Protein AF-A0AA50HA16-F1 (afdb_monomer_lite)

Organism: NCBI:txid1967501

Secondary structure (DSSP, 8-state):
--TT-S---S--EEEEEEETTTTEEEEEEEESSHHHHHHPPPPSSPEEPPTTSHHHHHHHHHHHHTTPPP----

Structure (mmCIF, N/CA/C/O backbone):
data_AF-A0AA50HA16-F1
#
_entry.id   AF-A0AA50HA16-F1
#
loop_
_atom_site.group_PDB
_atom_site.id
_atom_site.type_symbol
_atom_site.label_atom_id
_atom_site.label_alt_id
_atom_site.label_comp_id
_atom_site.label_asym_id
_atom_site.label_entity_id
_atom_site.label_seq_id
_atom_site.pdbx_PDB_ins_code
_atom_site.Cartn_x
_atom_site.Cartn_y
_atom_site.Cartn_z
_atom_site.occupancy
_atom_site.B_iso_or_equiv
_atom_site.auth_seq_id
_atom_site.auth_comp_id
_atom_site.auth_asym_id
_atom_site.auth_atom_id
_atom_site.pdbx_PDB_model_num
ATOM 1 N N . MET A 1 1 ? 28.762 -2.803 2.097 1.00 38.22 1 MET A N 1
ATOM 2 C CA . MET A 1 1 ? 28.340 -2.425 0.731 1.00 38.22 1 MET A CA 1
ATOM 3 C C . MET A 1 1 ? 27.368 -1.261 0.870 1.00 38.22 1 MET A C 1
ATOM 5 O O . MET A 1 1 ? 26.305 -1.446 1.440 1.00 38.22 1 MET A O 1
ATOM 9 N N . ASN A 1 2 ? 27.792 -0.048 0.516 1.00 32.84 2 ASN A N 1
ATOM 10 C CA . ASN A 1 2 ? 27.023 1.186 0.697 1.00 32.84 2 ASN A CA 1
ATOM 11 C C . ASN A 1 2 ? 26.275 1.445 -0.625 1.00 32.84 2 ASN A C 1
ATOM 13 O O . ASN A 1 2 ? 26.925 1.663 -1.644 1.00 32.84 2 ASN A O 1
ATOM 17 N N . THR A 1 3 ? 24.943 1.369 -0.644 1.00 47.88 3 THR A N 1
ATOM 18 C CA . THR A 1 3 ? 24.079 1.435 -1.851 1.00 47.88 3 THR A CA 1
ATOM 19 C C . THR A 1 3 ? 23.982 2.831 -2.483 1.00 47.88 3 THR A C 1
ATOM 21 O O . THR A 1 3 ? 23.100 3.098 -3.289 1.00 47.88 3 THR A O 1
ATOM 24 N N . ARG A 1 4 ? 24.893 3.749 -2.141 1.00 44.44 4 ARG A N 1
ATOM 25 C CA . ARG A 1 4 ? 24.811 5.174 -2.495 1.00 44.44 4 ARG A CA 1
ATOM 26 C C . ARG A 1 4 ? 25.263 5.511 -3.927 1.00 44.44 4 ARG A C 1
ATOM 28 O O . ARG A 1 4 ? 25.187 6.670 -4.315 1.00 44.44 4 ARG A O 1
ATOM 35 N N . TYR A 1 5 ? 25.727 4.525 -4.698 1.00 42.59 5 TYR A N 1
ATOM 36 C CA . TYR A 1 5 ? 26.151 4.685 -6.097 1.00 42.59 5 TYR A CA 1
ATOM 37 C C . TYR A 1 5 ? 25.353 3.772 -7.023 1.00 42.59 5 TYR A C 1
ATOM 39 O O . TYR A 1 5 ? 25.891 2.887 -7.683 1.00 42.59 5 TYR A O 1
ATOM 47 N N . SER A 1 6 ? 24.050 3.961 -7.061 1.00 50.91 6 SER A N 1
ATOM 48 C CA . SER A 1 6 ? 23.227 3.481 -8.162 1.00 50.91 6 SER A CA 1
ATOM 49 C C . SER A 1 6 ? 22.969 4.656 -9.105 1.00 50.91 6 SER A C 1
ATOM 51 O O . SER A 1 6 ? 22.939 5.815 -8.689 1.00 50.91 6 SER A O 1
ATOM 53 N N . ARG A 1 7 ? 22.745 4.387 -10.393 1.00 53.78 7 ARG A N 1
ATOM 54 C CA . ARG A 1 7 ? 22.248 5.393 -11.354 1.00 53.78 7 ARG A CA 1
ATOM 55 C C . ARG A 1 7 ? 20.773 5.770 -11.080 1.00 53.78 7 ARG A C 1
ATOM 57 O O . ARG A 1 7 ? 20.073 6.198 -11.990 1.00 53.78 7 ARG A O 1
ATOM 64 N N . GLN A 1 8 ? 20.304 5.573 -9.846 1.00 57.78 8 GLN A N 1
ATOM 65 C CA . GLN A 1 8 ? 18.921 5.718 -9.416 1.00 57.78 8 GLN A CA 1
ATOM 66 C C . GLN A 1 8 ? 18.554 7.194 -9.348 1.00 57.78 8 GLN A C 1
ATOM 68 O O . GLN A 1 8 ? 19.163 7.973 -8.617 1.00 57.78 8 GLN A O 1
ATOM 73 N N . THR A 1 9 ? 17.492 7.571 -10.049 1.00 59.28 9 THR A N 1
ATOM 74 C CA . THR A 1 9 ? 16.882 8.908 -9.987 1.00 59.28 9 THR A CA 1
ATOM 75 C C . THR A 1 9 ? 16.243 9.208 -8.621 1.00 59.28 9 THR A C 1
ATOM 77 O O . THR A 1 9 ? 15.757 10.314 -8.400 1.00 59.28 9 THR A O 1
ATOM 80 N N . GLY A 1 10 ? 16.227 8.226 -7.708 1.00 69.94 10 GLY A N 1
ATOM 81 C CA . GLY A 1 10 ? 15.551 8.275 -6.411 1.00 69.94 10 GLY A CA 1
ATOM 82 C C . GLY A 1 10 ? 14.053 7.960 -6.483 1.00 69.94 10 GLY A C 1
ATOM 83 O O . GLY A 1 10 ? 13.400 7.890 -5.444 1.00 69.94 10 GLY A O 1
ATOM 84 N N . TRP A 1 11 ? 13.511 7.747 -7.685 1.00 77.56 11 TRP A N 1
ATOM 85 C CA . TRP A 1 11 ? 12.105 7.424 -7.910 1.00 77.56 11 TRP A CA 1
ATOM 86 C C . TRP A 1 11 ? 11.920 5.919 -8.094 1.00 77.56 11 TRP A C 1
ATOM 88 O O . TRP A 1 11 ? 12.682 5.278 -8.811 1.00 77.56 11 TRP A O 1
ATOM 98 N N . VAL A 1 12 ? 10.893 5.368 -7.447 1.00 85.69 12 VAL A N 1
ATOM 99 C CA . VAL A 1 12 ? 10.533 3.947 -7.525 1.00 85.69 12 VAL A CA 1
ATOM 100 C C . VAL A 1 12 ? 9.044 3.851 -7.837 1.00 85.69 12 VAL A C 1
ATOM 102 O O . VAL A 1 12 ? 8.209 4.413 -7.123 1.00 85.69 12 VAL A O 1
ATOM 105 N N . TYR A 1 13 ? 8.706 3.131 -8.900 1.00 89.38 13 TYR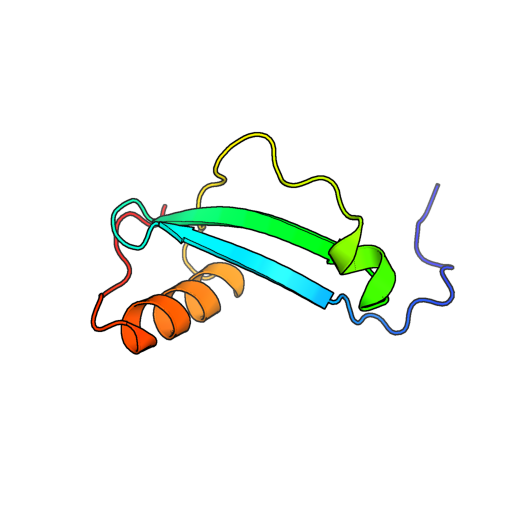 A N 1
ATOM 106 C CA . TYR A 1 13 ? 7.342 2.730 -9.209 1.00 89.38 13 TYR A CA 1
ATOM 107 C C . TYR A 1 13 ? 6.907 1.672 -8.210 1.00 89.38 13 TYR A C 1
ATOM 109 O O . TYR A 1 13 ? 7.612 0.692 -7.986 1.00 89.38 13 TYR A O 1
ATOM 117 N N . THR A 1 14 ? 5.728 1.851 -7.619 1.00 91.56 14 THR A N 1
ATOM 118 C CA . THR A 1 14 ? 5.158 0.864 -6.702 1.00 91.56 14 THR A CA 1
ATOM 119 C C . THR A 1 14 ? 3.691 0.627 -7.015 1.00 91.56 14 THR A C 1
ATOM 121 O O . THR A 1 14 ? 2.947 1.558 -7.323 1.00 91.56 14 THR A O 1
ATOM 124 N N . MET A 1 15 ? 3.273 -0.629 -6.904 1.00 94.44 15 MET A N 1
ATOM 125 C CA . MET A 1 15 ? 1.878 -1.044 -6.960 1.00 94.44 15 MET A CA 1
ATOM 126 C C . MET A 1 15 ? 1.537 -1.741 -5.650 1.00 94.44 15 MET A C 1
ATOM 128 O O . MET A 1 15 ? 2.243 -2.655 -5.218 1.00 94.44 15 MET A O 1
ATOM 13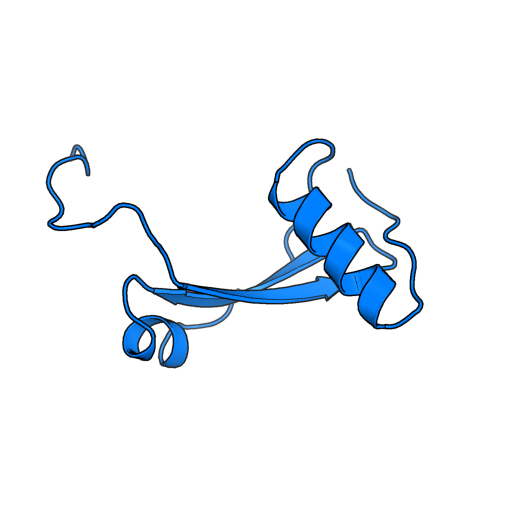2 N N . ARG A 1 16 ? 0.474 -1.286 -4.984 1.00 95.06 16 ARG A N 1
ATOM 133 C CA . ARG A 1 16 ? 0.102 -1.745 -3.642 1.00 95.06 16 ARG A CA 1
ATOM 134 C C . ARG A 1 16 ? -1.387 -2.029 -3.543 1.00 95.06 16 ARG A C 1
ATOM 136 O O . ARG A 1 16 ? -2.197 -1.287 -4.093 1.00 95.06 16 ARG A O 1
ATOM 143 N N . ALA A 1 17 ? -1.724 -3.069 -2.792 1.00 95.62 17 ALA A N 1
ATOM 144 C CA . ALA A 1 17 ? -3.060 -3.304 -2.270 1.00 95.62 17 ALA A CA 1
ATOM 145 C C . ALA A 1 17 ? -3.125 -2.867 -0.800 1.00 95.62 17 ALA A C 1
ATOM 147 O O . ALA A 1 17 ? -2.134 -2.946 -0.069 1.00 95.62 17 ALA A O 1
ATOM 148 N N . TYR A 1 18 ? -4.300 -2.408 -0.375 1.00 96.69 18 TYR A N 1
ATOM 149 C CA . TYR A 1 18 ? -4.545 -1.936 0.984 1.00 96.69 18 TYR A CA 1
ATOM 150 C C . TYR A 1 18 ? -5.755 -2.648 1.578 1.00 96.69 18 TYR A C 1
ATOM 152 O O . TYR A 1 18 ? -6.811 -2.720 0.952 1.00 96.69 18 TYR A O 1
ATOM 160 N N . ASP A 1 19 ? -5.598 -3.128 2.806 1.00 97.00 19 ASP A N 1
ATOM 161 C CA . ASP A 1 19 ? -6.698 -3.567 3.651 1.00 97.00 19 ASP A CA 1
ATOM 162 C C . ASP A 1 19 ? -7.106 -2.371 4.511 1.00 97.00 19 ASP A C 1
ATOM 164 O O . ASP A 1 19 ? -6.445 -2.031 5.497 1.00 97.00 19 ASP A O 1
ATOM 168 N N . CYS A 1 20 ? -8.172 -1.699 4.077 1.00 97.19 20 CYS A N 1
ATOM 169 C CA . CYS A 1 20 ? -8.670 -0.488 4.717 1.00 97.19 20 CYS A CA 1
ATOM 170 C C . CYS A 1 20 ? -9.191 -0.728 6.136 1.00 97.19 20 CYS A C 1
ATOM 172 O O . CYS A 1 20 ? -9.210 0.211 6.922 1.00 97.19 20 CYS A O 1
ATOM 174 N N . GLU A 1 21 ? -9.613 -1.948 6.467 1.00 97.12 21 GLU A N 1
ATOM 175 C CA . GLU A 1 21 ? -10.251 -2.251 7.750 1.00 97.12 21 GLU A CA 1
ATOM 176 C C . GLU A 1 21 ? -9.201 -2.610 8.804 1.00 97.12 21 GLU A C 1
ATOM 178 O O . GLU A 1 21 ? -9.254 -2.110 9.931 1.00 97.12 21 GLU A O 1
ATOM 183 N N . ASN A 1 22 ? -8.201 -3.403 8.410 1.00 97.06 22 ASN A N 1
ATOM 184 C CA . ASN A 1 22 ? -7.156 -3.904 9.304 1.00 97.06 22 ASN A CA 1
ATOM 185 C C . ASN A 1 22 ? -5.843 -3.114 9.249 1.00 97.06 22 ASN A C 1
ATOM 187 O O . ASN A 1 22 ? -4.863 -3.543 9.859 1.00 97.06 22 ASN A O 1
ATOM 191 N N . GLY A 1 23 ? -5.787 -2.019 8.489 1.00 96.69 23 GLY A N 1
ATOM 192 C CA . GLY A 1 23 ? -4.609 -1.157 8.408 1.00 96.69 23 GLY A CA 1
ATOM 193 C C . GLY A 1 23 ? -3.392 -1.882 7.849 1.00 96.69 23 GLY A C 1
ATOM 194 O O . GLY A 1 23 ? -2.286 -1.738 8.369 1.00 96.69 23 GLY A O 1
ATOM 195 N N . LYS A 1 24 ? -3.579 -2.691 6.804 1.00 97.19 24 LYS A N 1
ATOM 196 C CA . LYS A 1 24 ? -2.491 -3.468 6.198 1.00 97.19 24 LYS A CA 1
ATOM 197 C C . LYS A 1 24 ? -2.208 -3.034 4.772 1.00 97.19 24 LYS A C 1
ATOM 199 O O . LYS A 1 24 ? -3.072 -2.509 4.072 1.00 97.19 24 LYS A O 1
ATOM 204 N N . LEU A 1 25 ? -0.983 -3.290 4.336 1.00 96.00 25 LEU A N 1
ATOM 205 C CA . LEU A 1 25 ? -0.547 -3.082 2.963 1.00 96.00 25 LEU A CA 1
ATOM 206 C C . LEU A 1 25 ? 0.075 -4.356 2.401 1.00 96.00 25 LEU 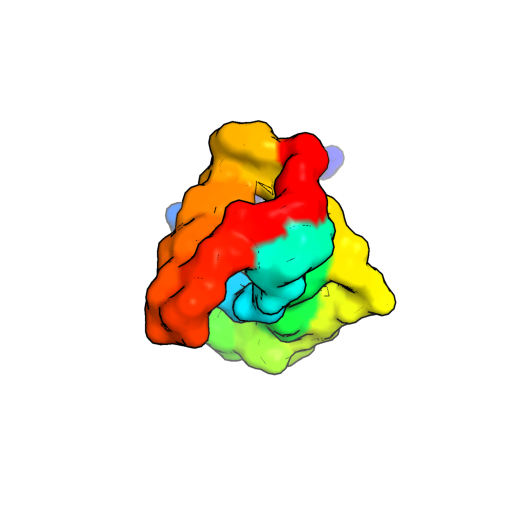A C 1
ATOM 208 O O . LEU A 1 25 ? 0.611 -5.181 3.140 1.00 96.00 25 LEU A O 1
ATOM 212 N N . PHE A 1 26 ? 0.026 -4.479 1.086 1.00 96.62 26 PHE A N 1
ATOM 213 C CA . PHE A 1 26 ? 0.661 -5.561 0.356 1.00 96.62 26 PHE A CA 1
ATOM 214 C C . PHE A 1 26 ? 1.268 -5.006 -0.925 1.00 96.62 26 PHE A C 1
ATOM 216 O O . PHE A 1 26 ? 0.572 -4.361 -1.716 1.00 96.62 26 PHE A O 1
ATOM 223 N N . THR A 1 27 ? 2.560 -5.219 -1.134 1.00 95.19 27 THR A N 1
ATOM 224 C CA . THR A 1 27 ? 3.258 -4.753 -2.332 1.00 95.19 27 THR A CA 1
ATOM 225 C C . THR A 1 27 ? 3.073 -5.774 -3.443 1.00 95.19 27 THR A C 1
ATOM 227 O O . THR A 1 27 ? 3.531 -6.907 -3.349 1.00 95.19 27 THR A O 1
ATOM 230 N N . LEU A 1 28 ? 2.372 -5.370 -4.498 1.00 95.31 28 LEU A N 1
ATOM 231 C CA . LEU A 1 28 ? 2.174 -6.177 -5.701 1.00 95.31 28 LEU A CA 1
ATOM 232 C C . LEU A 1 28 ? 3.308 -5.975 -6.707 1.00 95.31 28 LEU A C 1
ATOM 234 O O . LEU A 1 28 ? 3.592 -6.875 -7.484 1.00 95.31 28 LEU A O 1
ATOM 238 N N . GLY A 1 29 ? 3.939 -4.800 -6.688 1.00 93.94 29 GLY A N 1
ATOM 239 C CA . GLY A 1 29 ? 4.995 -4.432 -7.620 1.00 93.94 29 GLY A CA 1
ATOM 240 C C . GLY A 1 29 ? 5.914 -3.357 -7.053 1.00 93.94 29 GLY A C 1
ATOM 241 O O . GLY A 1 29 ? 5.442 -2.435 -6.382 1.00 93.94 29 GLY A O 1
ATOM 242 N N . SER A 1 30 ? 7.210 -3.445 -7.351 1.00 91.44 30 SER A N 1
ATOM 243 C CA . SER A 1 30 ? 8.192 -2.394 -7.080 1.00 91.44 30 SER A CA 1
ATOM 244 C C . SER A 1 30 ? 9.326 -2.442 -8.102 1.00 91.44 30 SER A C 1
ATOM 246 O O . SER A 1 30 ? 9.829 -3.520 -8.400 1.00 91.44 30 SER A O 1
ATOM 248 N N . GLY A 1 31 ? 9.761 -1.290 -8.600 1.00 90.62 31 GLY A N 1
ATOM 249 C CA . GLY A 1 31 ? 10.866 -1.203 -9.558 1.00 90.62 31 GLY A CA 1
ATOM 250 C C . GLY A 1 31 ? 11.249 0.237 -9.863 1.00 90.62 31 GLY A C 1
ATOM 251 O O . GLY A 1 31 ? 10.466 1.154 -9.621 1.00 90.62 31 GLY A O 1
ATOM 252 N N . GLU A 1 32 ? 12.450 0.464 -10.376 1.00 87.81 32 GLU A N 1
ATOM 253 C CA . GLU A 1 32 ? 12.873 1.796 -10.832 1.00 87.81 32 GLU A CA 1
ATOM 254 C C . GLU A 1 32 ? 12.255 2.143 -12.182 1.00 87.81 32 GLU A C 1
ATOM 256 O O . GLU A 1 32 ? 12.053 3.317 -12.497 1.00 87.81 32 GLU A O 1
ATOM 261 N N . THR A 1 33 ? 11.897 1.117 -12.952 1.00 89.38 33 THR A N 1
ATOM 262 C CA . THR A 1 33 ? 11.109 1.233 -14.175 1.00 89.38 33 THR A CA 1
ATOM 263 C C . THR A 1 33 ? 9.720 0.626 -14.000 1.00 89.38 33 THR A C 1
ATOM 265 O O . THR A 1 33 ? 9.440 -0.127 -13.059 1.00 89.38 33 THR A O 1
ATOM 268 N N . PHE A 1 34 ? 8.821 0.962 -14.922 1.00 87.88 34 PHE A N 1
ATOM 269 C CA . PHE A 1 34 ? 7.492 0.364 -14.960 1.00 87.88 34 PHE A CA 1
ATOM 270 C C . PHE A 1 34 ? 7.577 -1.137 -15.269 1.00 87.88 34 PHE A C 1
ATOM 272 O O . PHE A 1 34 ? 6.875 -1.932 -14.648 1.00 87.88 34 PHE A O 1
ATOM 279 N N . GLU A 1 35 ? 8.485 -1.531 -16.161 1.00 90.62 35 GLU A N 1
ATOM 280 C CA . GLU A 1 35 ? 8.734 -2.919 -16.548 1.00 90.62 35 GLU A CA 1
ATOM 281 C C . GLU A 1 35 ? 9.239 -3.752 -15.363 1.00 90.62 35 GLU A C 1
ATOM 283 O O . GLU A 1 35 ? 8.744 -4.853 -15.127 1.00 90.62 35 GLU A O 1
ATOM 288 N N . GLU A 1 36 ? 10.172 -3.216 -14.570 1.00 88.31 36 GLU A N 1
ATOM 289 C CA . GLU A 1 36 ? 10.659 -3.870 -13.348 1.00 88.31 36 GLU A CA 1
ATOM 290 C C . GLU A 1 36 ? 9.540 -4.053 -12.321 1.00 88.31 36 GLU A C 1
ATOM 292 O O . GLU A 1 36 ? 9.407 -5.119 -11.720 1.00 88.31 36 GLU A O 1
ATOM 297 N N . MET A 1 37 ? 8.692 -3.035 -12.154 1.00 93.31 37 MET A N 1
ATOM 298 C CA . MET A 1 37 ? 7.540 -3.096 -11.258 1.00 93.31 37 MET A CA 1
ATOM 299 C C . MET A 1 37 ? 6.521 -4.161 -11.689 1.00 93.31 37 MET A C 1
ATOM 301 O O . MET A 1 37 ? 5.917 -4.789 -10.819 1.00 93.31 37 MET A O 1
ATOM 305 N N . GLN A 1 38 ? 6.366 -4.412 -12.994 1.00 91.12 38 GLN A N 1
ATOM 306 C CA . GLN A 1 38 ? 5.463 -5.438 -13.530 1.00 91.12 38 GLN A CA 1
ATOM 307 C C . GLN A 1 38 ? 5.953 -6.874 -13.316 1.00 91.12 38 GLN A C 1
ATOM 309 O O . GLN A 1 38 ? 5.129 -7.765 -13.114 1.00 91.12 38 GLN A O 1
ATOM 314 N N . VAL A 1 39 ? 7.266 -7.116 -13.373 1.00 92.56 39 VAL A N 1
ATOM 315 C CA . VAL A 1 39 ? 7.850 -8.462 -13.182 1.00 92.56 39 VAL A CA 1
ATOM 316 C C . VAL A 1 39 ? 8.253 -8.745 -11.734 1.00 92.56 39 VAL A C 1
ATOM 318 O O . VAL A 1 39 ? 8.741 -9.832 -11.418 1.00 92.56 39 VAL A O 1
ATOM 321 N N . TYR A 1 40 ? 8.060 -7.770 -10.847 1.00 91.19 40 TYR A N 1
ATOM 322 C CA . TYR A 1 40 ? 8.313 -7.899 -9.421 1.00 91.19 40 TYR A CA 1
ATOM 323 C C . TYR A 1 40 ? 7.520 -9.061 -8.816 1.00 91.19 40 TYR A C 1
ATOM 325 O O . TYR A 1 40 ? 6.343 -9.267 -9.114 1.00 91.19 40 TYR A O 1
ATOM 333 N N . ARG A 1 41 ? 8.159 -9.807 -7.912 1.00 92.00 41 ARG A N 1
ATOM 334 C CA . ARG A 1 41 ? 7.486 -10.853 -7.142 1.00 92.00 41 ARG A CA 1
ATOM 335 C C . ARG A 1 41 ? 6.733 -10.205 -5.976 1.00 92.00 41 ARG A C 1
ATOM 337 O O . ARG A 1 41 ? 7.413 -9.675 -5.102 1.00 92.00 41 ARG A O 1
ATOM 344 N N . PRO A 1 42 ? 5.391 -10.297 -5.916 1.00 93.06 42 PRO A N 1
ATOM 345 C CA . PRO A 1 42 ? 4.613 -9.701 -4.836 1.00 93.06 42 PRO A CA 1
ATOM 346 C C . PRO A 1 42 ? 5.073 -10.156 -3.448 1.00 93.06 42 PRO A C 1
ATOM 348 O O . PRO A 1 42 ? 5.649 -11.242 -3.302 1.00 93.06 42 PRO A O 1
ATOM 351 N N . ASP A 1 43 ? 4.755 -9.351 -2.433 1.00 91.81 43 ASP A N 1
ATOM 352 C CA . ASP A 1 43 ? 4.965 -9.718 -1.032 1.00 91.81 43 ASP A CA 1
ATOM 353 C C . ASP A 1 43 ? 4.367 -11.108 -0.746 1.00 91.81 43 ASP A C 1
ATOM 355 O O . ASP A 1 43 ? 3.410 -11.550 -1.375 1.00 91.81 43 ASP A O 1
ATOM 359 N N . THR A 1 44 ? 4.921 -11.847 0.212 1.00 93.88 44 THR A N 1
ATOM 360 C CA . THR A 1 44 ? 4.342 -13.146 0.611 1.00 93.88 44 THR A CA 1
ATOM 361 C C . THR A 1 44 ? 3.297 -13.003 1.713 1.00 93.88 44 THR A C 1
ATOM 363 O O . THR A 1 44 ? 2.596 -13.960 2.031 1.00 93.88 44 THR A O 1
ATOM 366 N N . GLN A 1 45 ? 3.215 -11.828 2.336 1.00 95.06 45 GLN A N 1
ATOM 367 C CA . GLN A 1 45 ? 2.360 -11.552 3.483 1.00 95.06 45 GLN A CA 1
ATOM 368 C C . GLN A 1 45 ? 2.010 -10.068 3.564 1.00 95.06 45 GLN A C 1
ATOM 370 O O . GLN A 1 45 ? 2.745 -9.208 3.087 1.00 95.06 45 GLN A O 1
ATOM 375 N N . TRP A 1 46 ? 0.897 -9.772 4.226 1.00 96.25 46 TRP A N 1
ATOM 376 C CA . TRP A 1 46 ? 0.466 -8.405 4.488 1.00 96.25 46 TRP A CA 1
ATOM 377 C C . TRP A 1 46 ? 1.329 -7.739 5.563 1.00 96.25 46 TRP A C 1
ATOM 379 O O . TRP A 1 46 ? 1.438 -8.238 6.685 1.00 96.25 46 TRP A O 1
ATOM 389 N N . GLY A 1 47 ? 1.887 -6.578 5.235 1.00 94.88 47 GLY A N 1
ATOM 390 C CA . GLY A 1 47 ? 2.586 -5.701 6.167 1.00 94.88 47 GLY A CA 1
ATOM 391 C C . GLY A 1 47 ? 1.623 -4.798 6.939 1.00 94.88 47 GLY A C 1
ATOM 392 O O . GLY A 1 47 ? 0.513 -4.515 6.493 1.00 94.88 47 GLY A O 1
ATOM 393 N N . GLN A 1 48 ? 2.050 -4.329 8.109 1.00 96.31 48 GLN A N 1
ATOM 394 C CA . GLN A 1 48 ? 1.288 -3.368 8.911 1.00 96.31 48 GLN A CA 1
ATOM 395 C C . GLN A 1 48 ? 1.550 -1.942 8.420 1.00 96.31 48 GLN A C 1
ATOM 397 O O . GLN A 1 48 ? 2.699 -1.575 8.167 1.00 96.31 48 GLN A O 1
ATOM 402 N N . LEU A 1 49 ? 0.498 -1.131 8.317 1.00 96.50 49 LEU A N 1
ATOM 403 C CA . LEU A 1 49 ? 0.647 0.312 8.171 1.00 96.50 49 LEU A CA 1
ATOM 404 C C . LEU A 1 49 ? 1.003 0.918 9.527 1.00 96.50 49 LEU A C 1
ATOM 406 O O . LEU A 1 49 ? 0.385 0.595 10.540 1.00 96.50 49 LEU A O 1
ATOM 410 N N . ILE A 1 50 ? 1.995 1.807 9.511 1.00 95.88 50 ILE A N 1
ATOM 411 C CA . ILE A 1 50 ? 2.494 2.503 10.699 1.00 95.88 50 ILE A CA 1
ATOM 412 C C . ILE A 1 50 ? 1.950 3.925 10.716 1.00 95.88 50 ILE A C 1
ATOM 414 O O . ILE A 1 50 ? 2.057 4.654 9.715 1.00 95.88 50 ILE A O 1
ATOM 418 N N . GLN A 1 51 ? 1.372 4.338 11.835 1.00 94.56 51 GLN A N 1
ATOM 419 C CA . GLN A 1 51 ? 0.813 5.668 12.019 1.00 94.56 51 GLN A CA 1
ATOM 420 C C . GLN A 1 51 ? 1.864 6.750 11.733 1.00 94.56 51 GLN A C 1
ATOM 422 O O . GLN A 1 51 ? 3.039 6.629 12.068 1.00 94.56 51 GLN A O 1
ATOM 427 N N . GLY A 1 52 ? 1.448 7.811 11.038 1.00 92.19 52 GLY A N 1
ATOM 428 C CA . GLY A 1 52 ? 2.330 8.917 10.649 1.00 92.19 52 GLY A CA 1
ATOM 429 C C . GLY A 1 52 ? 3.220 8.649 9.428 1.00 92.19 52 GLY A C 1
ATOM 430 O O . GLY A 1 52 ? 3.762 9.599 8.866 1.00 92.19 52 GLY A O 1
ATOM 431 N N . SER A 1 53 ? 3.331 7.404 8.951 1.00 93.12 53 SER A N 1
ATOM 432 C CA . SER A 1 53 ? 4.090 7.108 7.730 1.00 93.12 53 SER A CA 1
ATOM 433 C C . SER A 1 53 ? 3.410 7.658 6.469 1.00 93.12 53 SER A C 1
ATOM 435 O O . SER A 1 53 ? 2.182 7.760 6.382 1.00 93.12 53 SER A O 1
ATOM 437 N N . SER A 1 54 ? 4.206 7.957 5.439 1.00 92.31 54 SER A N 1
ATOM 438 C CA . SER A 1 54 ? 3.686 8.343 4.119 1.00 92.31 54 SER A CA 1
ATOM 439 C C . SER A 1 54 ? 2.816 7.242 3.500 1.00 92.31 54 SER A C 1
ATOM 441 O O . SER A 1 54 ? 1.803 7.538 2.868 1.00 92.31 54 SER A O 1
ATOM 443 N N . ALA A 1 55 ? 3.140 5.968 3.744 1.00 92.69 55 ALA A N 1
ATOM 444 C CA . ALA 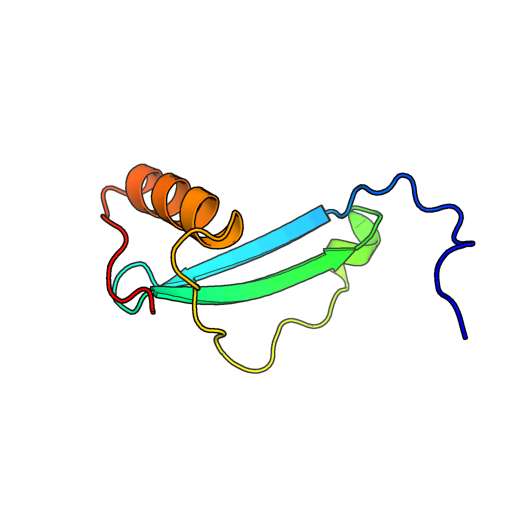A 1 55 ? 2.340 4.833 3.288 1.00 92.69 55 ALA A CA 1
ATOM 445 C C . ALA A 1 55 ? 0.915 4.858 3.865 1.00 92.69 55 ALA A C 1
ATOM 447 O O . ALA A 1 55 ? -0.040 4.601 3.133 1.00 92.69 55 ALA A O 1
ATOM 448 N N . THR A 1 56 ? 0.762 5.230 5.137 1.00 96.88 56 THR A N 1
ATOM 449 C CA . THR A 1 56 ? -0.545 5.384 5.796 1.00 96.88 56 THR A CA 1
ATOM 450 C C . THR A 1 56 ? -1.356 6.523 5.190 1.00 96.88 56 THR A C 1
ATOM 452 O O . THR A 1 56 ? -2.560 6.381 4.986 1.00 96.88 56 THR A O 1
ATOM 455 N N . GLN A 1 57 ? -0.712 7.634 4.825 1.00 95.81 57 GLN A N 1
ATOM 456 C CA . GLN A 1 57 ? -1.395 8.747 4.158 1.00 95.81 57 GLN A CA 1
ATOM 457 C C . GLN A 1 57 ? -1.920 8.333 2.775 1.00 95.81 57 GLN A C 1
ATOM 459 O O . GLN A 1 57 ? -3.077 8.598 2.440 1.00 95.81 57 GLN A O 1
ATOM 464 N N . VAL A 1 58 ? -1.102 7.618 1.995 1.00 95.31 58 VAL A N 1
ATOM 465 C CA . VAL A 1 58 ? -1.504 7.086 0.683 1.00 95.31 58 VAL A CA 1
ATOM 466 C C . VAL A 1 58 ? -2.628 6.058 0.826 1.00 95.31 58 VAL A C 1
ATOM 468 O O . VAL A 1 58 ? -3.598 6.111 0.067 1.00 95.31 58 VAL A O 1
ATOM 471 N N . ALA A 1 59 ? -2.558 5.172 1.822 1.00 96.50 59 ALA A N 1
ATOM 472 C CA . ALA A 1 59 ? -3.624 4.222 2.129 1.00 96.50 59 ALA A CA 1
ATOM 473 C C . ALA A 1 59 ? -4.942 4.943 2.462 1.00 96.50 59 ALA A C 1
ATOM 475 O O . ALA A 1 59 ? -5.980 4.617 1.892 1.00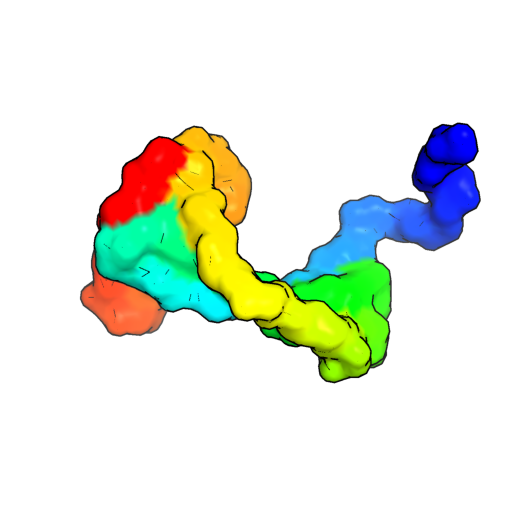 96.50 59 ALA A O 1
ATOM 476 N N . ALA A 1 60 ? -4.906 5.988 3.295 1.00 97.38 60 ALA A N 1
ATOM 477 C CA . ALA A 1 60 ? -6.093 6.760 3.663 1.00 97.38 60 ALA A CA 1
ATOM 478 C C . ALA A 1 60 ? -6.731 7.480 2.463 1.00 97.38 60 ALA A C 1
ATOM 480 O O . ALA A 1 60 ? -7.954 7.594 2.372 1.00 97.38 60 ALA A O 1
ATOM 481 N N . ILE A 1 61 ? -5.927 7.975 1.519 1.00 96.81 61 ILE A N 1
ATOM 482 C CA . ILE A 1 61 ? -6.432 8.534 0.254 1.00 96.81 61 ILE A CA 1
ATOM 483 C C . ILE A 1 61 ? -7.054 7.429 -0.607 1.00 96.81 61 ILE A C 1
ATOM 485 O O . ILE A 1 61 ? -8.154 7.604 -1.127 1.00 96.81 61 ILE A O 1
ATOM 489 N N . SER A 1 62 ? -6.377 6.289 -0.730 1.00 95.81 62 SER A N 1
ATOM 490 C CA . SER A 1 62 ? -6.813 5.165 -1.566 1.00 95.81 62 SER A CA 1
ATOM 491 C C . SER A 1 62 ? -8.130 4.562 -1.072 1.00 95.81 62 SER A C 1
ATOM 493 O O . SER A 1 62 ? -9.052 4.381 -1.862 1.00 95.81 62 SER A O 1
ATOM 495 N N . CYS A 1 63 ? -8.269 4.346 0.237 1.00 97.12 63 CYS A N 1
ATOM 496 C CA . CYS A 1 63 ? -9.504 3.862 0.852 1.00 97.12 63 CYS A CA 1
ATOM 497 C C . CYS A 1 63 ? -10.670 4.835 0.635 1.00 97.12 63 CYS A C 1
ATOM 499 O O . CYS A 1 63 ? -11.763 4.413 0.256 1.00 97.12 63 CYS A O 1
ATOM 501 N N . ARG A 1 64 ? -10.431 6.148 0.764 1.00 97.81 64 ARG A N 1
ATOM 502 C CA . ARG A 1 64 ? -11.469 7.161 0.514 1.00 97.81 64 ARG A CA 1
ATOM 503 C C . ARG A 1 64 ? -11.966 7.163 -0.927 1.00 97.81 64 ARG A C 1
ATOM 505 O O . ARG A 1 64 ? -13.154 7.377 -1.142 1.00 97.81 64 ARG A O 1
ATOM 512 N N . LYS A 1 65 ? -11.102 6.879 -1.910 1.00 96.62 65 LYS A N 1
ATOM 513 C CA . LYS A 1 65 ? -11.510 6.791 -3.326 1.00 96.62 65 LYS A CA 1
ATOM 514 C C . LYS A 1 65 ? -12.537 5.689 -3.597 1.00 96.62 65 LYS A C 1
ATOM 516 O O . LYS A 1 65 ? -13.278 5.803 -4.565 1.00 96.62 65 LYS A O 1
ATOM 521 N N . ILE A 1 66 ? -12.594 4.661 -2.752 1.00 96.06 66 ILE A N 1
ATOM 522 C CA . ILE A 1 66 ? -13.575 3.571 -2.845 1.00 96.06 66 ILE A CA 1
ATOM 523 C C . ILE A 1 66 ? -14.697 3.693 -1.798 1.00 96.06 66 ILE A C 1
ATOM 525 O O . ILE A 1 66 ? -15.381 2.716 -1.513 1.00 96.06 66 ILE A O 1
ATOM 529 N N . GLY A 1 67 ? -14.870 4.874 -1.191 1.00 96.56 67 GLY A N 1
ATOM 530 C CA . GLY A 1 67 ? -15.913 5.129 -0.190 1.00 96.56 67 GLY A CA 1
ATOM 531 C C . GLY A 1 67 ? -15.653 4.508 1.187 1.00 96.56 67 GLY A C 1
ATOM 532 O O . GLY A 1 67 ? -16.555 4.489 2.020 1.00 96.56 67 GLY A O 1
ATOM 533 N N . LYS A 1 68 ? -14.438 4.011 1.450 1.00 96.75 68 LYS A N 1
ATOM 534 C CA . LYS A 1 68 ? -14.033 3.460 2.752 1.00 96.75 68 LYS A CA 1
ATOM 535 C C . LYS A 1 68 ? -13.205 4.465 3.559 1.00 96.75 68 LYS A C 1
ATOM 537 O O . LYS A 1 68 ? -12.566 5.360 3.009 1.00 96.75 68 LYS A O 1
ATOM 542 N N . SER A 1 69 ? -13.165 4.281 4.877 1.00 96.06 69 SER A N 1
ATOM 543 C CA . SER A 1 69 ? -12.187 4.938 5.753 1.00 96.06 69 SER A CA 1
ATOM 544 C C . SER A 1 69 ? -11.070 3.957 6.104 1.00 96.06 69 SER A C 1
ATOM 546 O O . SER A 1 69 ? -11.322 2.759 6.194 1.00 96.06 69 SER A O 1
ATOM 548 N N . LEU A 1 70 ? -9.845 4.456 6.285 1.00 96.88 70 LEU A N 1
ATOM 549 C CA . LEU A 1 70 ? -8.737 3.640 6.781 1.00 96.88 70 LEU A CA 1
ATOM 550 C C . LEU A 1 70 ? -8.834 3.513 8.307 1.00 96.88 70 LEU A C 1
ATOM 552 O O . LEU A 1 70 ? -8.883 4.522 9.010 1.00 96.88 70 LEU A O 1
ATOM 556 N N . SER A 1 71 ? -8.803 2.283 8.806 1.00 96.00 71 SER A N 1
ATOM 557 C CA . SER A 1 71 ? -8.764 1.919 10.224 1.00 96.00 71 SER A CA 1
ATOM 558 C C . SER A 1 71 ? -7.691 0.860 10.491 1.00 96.00 71 SER A C 1
ATOM 560 O O . SER A 1 71 ? -6.992 0.434 9.575 1.00 96.00 71 SER A O 1
ATOM 562 N N . GLY A 1 72 ? -7.519 0.465 11.757 1.00 93.44 72 GLY A N 1
ATOM 563 C CA . GLY A 1 72 ? -6.640 -0.651 12.140 1.00 93.44 72 GLY A CA 1
ATOM 564 C C . GLY A 1 72 ? -5.135 -0.391 11.993 1.00 93.44 72 GLY A C 1
ATOM 565 O O . GLY A 1 72 ? -4.346 -1.323 12.103 1.00 93.44 72 GLY A O 1
ATOM 566 N N . VAL A 1 73 ? -4.732 0.856 11.737 1.00 93.75 73 VAL A N 1
ATOM 567 C CA . VAL A 1 73 ? -3.321 1.271 11.666 1.00 93.75 73 VAL A CA 1
ATOM 568 C C . VAL A 1 73 ? -2.675 1.146 13.049 1.00 93.75 73 VAL A C 1
ATOM 570 O O . VAL A 1 73 ? -3.322 1.459 14.050 1.00 93.75 73 VAL A O 1
ATOM 573 N N . LYS A 1 74 ? -1.416 0.696 13.094 1.00 87.69 74 LYS A N 1
ATOM 574 C CA . LYS A 1 74 ? -0.629 0.548 14.328 1.00 87.69 74 LYS A CA 1
ATOM 575 C C . LYS A 1 74 ? 0.234 1.759 14.642 1.00 87.69 74 LYS A C 1
ATOM 577 O O . LYS A 1 74 ? 0.717 2.406 13.684 1.00 87.69 74 LYS A O 1
#

pLDDT: mean 87.93, std 15.91, range [32.84, 97.81]

Foldseek 3Di:
DDPPDDPQPVDKDWDWDADQAQQWIWTQFIGSDPVRRPPDDIDPDIDAAAPPDPVSVVNQVVQVVVVHGHDNHD

Sequence (74 aa):
MNTRYSRQTGWVYTMRAYDCENGKLFTLGSGETFEEMQVYRPDTQWGQLIQGSSATQVAAISCRKIGKSLSGVK

Radius of gyration: 14.03 Å; chains: 1; bounding box: 44×22×31 Å

=== Feature glossary ===
Reading guide. The protein is described through the following features:

Foldseek 3Di. A 3Di character summarizes, for each residue, the relative orientation of the Cα frame of its nearest spatial neighbor. Because it encodes fold topology rather than chemistry, 3Di alignments detect remote structural similarity that sequence alignment misses.

Contact-map, Ramachandran, and PAE plots. Plot images: a contact map (which residues are close in 3D, as an N×N binary image), a Ramachandran scatter (backbone torsion angles, revealing secondary-structure composition at a glance), and — for AlphaFold structures — a PAE heatmap (pairwise prediction confidence).

Radius of gyration, Cα contacts, bounding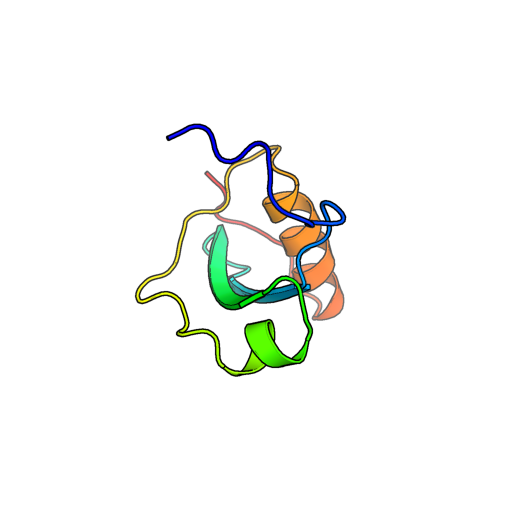 box. Radius of gyration (Rg) is the root-mean-square distance of Cα atoms from their centroid — a single number for overall size and compactness. A globular domain of N residues has Rg ≈ 2.2·N^0.38 Å; an extended or disordered chain has a much larger Rg. The Cα contact count is the number of residue pairs whose Cα atoms are within 8 Å and are more than four positions apart in sequence — a standard proxy for tertiary packing density. The bounding box is the smallest axis-aligned box enclosing all Cα atoms.

Secondary structure (8-state, DSSP). Eight-state secondary structure (DSSP): H is the canonical α-helix, G the tighter 3₁₀-helix, I the wider π-helix; E/B are β-structure, T and S are turns and bends, and '-' is everything else. DSSP derives these from the pattern of main-chain N–H···O=C hydrogen bonds, not from the sequence.

B-factor. B-factor (Debye–Waller factor) reflects atomic displacement in the crystal lattice. It is an experimental observable (units Å²), not a prediction; low values mean the atom is pinned down, high values mean it moves or is heterogeneous across the crystal.

pLDDT. pLDDT is the predicted lDDT-Cα score: AlphaFold's confidence that the local environment of each residue (all inter-atomic distances within 15 Å) is correctly placed. It is a per-residue number between 0 and 100, with higher meaning more reliable.

Nearest PDB structures. Nearest PDB neighbors are the top structural matches found by Foldseek when searching this structure against the entire Protein Data Bank. Each hit reports a TM-score (0 to 1; >0.5 almost always implies the same fold) and an E-value. These are *structural* homologs — they may share no detectable sequence similarity.

Solvent-accessible surface area. Accessible surface area quantifies burial. A residue with SASA near zero is packed into the hydrophobic core; one with SASA >100 Å² sits on the surface. Computed here via the Shrake–Rupley numerical algorithm with a 1.4 Å probe.

Rendered structure images. Structure images are PyMOL renders from six orthogonal camera directions. Cartoon representation draws helices as coils and strands as arrows; sticks shows the backbone as bonds; surface shows the solvent-excluded envelope. Rainbow coloring maps sequence position to hue (blue→red, N→C); chain coloring assigns a distinct color per polypeptide.

Backbone torsions (φ/ψ). φ (phi) and ψ (psi) are the two rotatable backbone dihedrals per residue: φ is the C(i-1)–N–Cα–C torsion, ψ is the N–Cα–C–N(i+1) torsion, both in degrees on (−180°, 180°]. α-helical residues cluster near (−60°, −45°); β-strand residues near (−120°, +130°). A Ramachandran plot is simply a scatter of (φ, ψ) for every residue.

Predicted aligned error. Predicted Aligned Error (PAE) is an AlphaFold confidence matrix: entry (i, j) is the expected error in the position of residue j, in ångströms, when the prediction is superimposed on the true structure at residue i. Low PAE within a block of residues means that block is internally rigid and well-predicted; high PAE between two blocks means their relative placement is uncertain even if each block individually is confident.

mmCIF coordinates. Structure coordinates are given as an mmCIF _atom_site loop: one row per atom with element, residue name, chain id, sequence number, and x/y/z position in Å. Only the four main-chain atoms per residue are included here; side chains are omitted to keep the record compact.

InterPro / GO / CATH / organism. Database cross-references. InterPro integrates a dozen domain/family signature databases into unified entries with residue-range hits. GO terms attach function/process/location labels with evidence codes. CATH codes position the fold in a four-level structural taxonomy. Organism is the NCBI-taxonomy species name.

Secondary structure (3-state, P-SEA). SS3 is a coarse helix/strand/coil call (letters a/b/c) made by the P-SEA algorithm from inter-Cα distances and dihedrals. It is less detailed than DSSP but needs only Cα positions.

Sequence. Sequence gives the chain of amino acids in standard one-letter code (A=alanine, C=cysteine, …, Y=tyrosine), read N→C. It is the only feature that is directly encoded by the gene; all structural features are derived from the folded form of this sequence.